Protein AF-A0A8D0G7G8-F1 (afdb_monomer_lite)

InterPro domains:
  IPR051944 BEACH domain-containing protein [PTHR46108] (2-163)

Secondary structure (DSSP, 8-state):
--------------------SS--GGG----S------SEEEESS---HHHHHHHHHH-TT--S-SSSBPPP---TT-TT-----B-SS-GGGEEEEE-TTSEEEE-HHHHHHHS-HHHHHHHHHHTT--TT--SSPEEEEE-GGGGSSSS----EEE--S---

Radius of gyration: 21.02 Å; chains: 1; bounding box: 68×46×48 Å

pLDDT: mean 84.43, std 15.7, range [35.47, 97.44]

Structure (mmCIF, N/CA/C/O backbone):
data_AF-A0A8D0G7G8-F1
#
_entry.id   AF-A0A8D0G7G8-F1
#
loop_
_atom_site.group_PDB
_atom_site.id
_atom_site.type_symbol
_atom_site.label_atom_id
_atom_site.label_alt_id
_atom_site.label_comp_id
_atom_site.label_asym_id
_atom_site.label_entity_id
_atom_site.label_seq_id
_atom_site.pdbx_PDB_ins_code
_atom_site.Cartn_x
_atom_site.Cartn_y
_atom_site.Cartn_z
_atom_site.occupancy
_atom_site.B_iso_or_equiv
_atom_site.auth_seq_id
_atom_site.auth_comp_id
_atom_site.auth_asym_id
_atom_site.auth_atom_id
_atom_site.pdbx_PDB_model_num
ATOM 1 N N . SER A 1 1 ? 40.376 -23.355 26.773 1.00 35.47 1 SER A N 1
ATOM 2 C CA . SER A 1 1 ? 39.367 -24.426 26.862 1.00 35.47 1 SER A CA 1
ATOM 3 C C . SER A 1 1 ? 37.997 -23.805 26.664 1.00 35.47 1 SER A C 1
ATOM 5 O O . SER A 1 1 ? 37.542 -23.078 27.531 1.00 35.47 1 SER A O 1
ATOM 7 N N . SER A 1 2 ? 37.371 -24.060 25.516 1.00 45.16 2 SER A N 1
ATOM 8 C CA . SER A 1 2 ? 35.910 -23.987 25.387 1.00 45.16 2 SER A CA 1
ATOM 9 C C . SER A 1 2 ? 35.389 -25.416 25.313 1.00 45.16 2 SER A C 1
ATOM 11 O O . SER A 1 2 ? 36.039 -26.263 24.695 1.00 45.16 2 SER A O 1
ATOM 13 N N . PRO A 1 3 ? 34.271 -25.693 25.988 1.00 53.19 3 PRO A N 1
ATOM 14 C CA . PRO A 1 3 ? 33.091 -26.217 25.287 1.00 53.19 3 PRO A CA 1
ATOM 15 C C . PRO A 1 3 ? 31.805 -25.575 25.858 1.00 53.19 3 PRO A C 1
ATOM 17 O O . PRO A 1 3 ? 31.758 -25.245 27.034 1.00 53.19 3 PRO A O 1
ATOM 20 N N . GLY A 1 4 ? 30.698 -25.329 25.161 1.00 47.12 4 GLY A N 1
ATOM 21 C CA . GLY A 1 4 ? 30.161 -25.738 23.864 1.00 47.12 4 GLY A CA 1
ATOM 22 C C . GLY A 1 4 ? 28.626 -25.650 24.004 1.00 47.12 4 GLY A C 1
ATOM 23 O O . GLY A 1 4 ? 28.107 -25.997 25.061 1.00 47.12 4 GLY A O 1
ATOM 24 N N . GLY A 1 5 ? 27.895 -25.146 23.001 1.00 36.78 5 GLY A N 1
ATOM 25 C CA . GLY A 1 5 ? 26.436 -24.989 23.124 1.00 36.78 5 GLY A CA 1
ATOM 26 C C . GLY A 1 5 ? 25.730 -24.258 21.980 1.00 36.78 5 GLY A C 1
ATOM 27 O O . GLY A 1 5 ? 25.006 -23.302 22.215 1.00 36.78 5 GLY A O 1
ATOM 28 N N . SER A 1 6 ? 25.992 -24.691 20.749 1.00 52.09 6 SER A N 1
ATOM 29 C CA . SER A 1 6 ? 25.086 -24.743 19.591 1.00 52.09 6 SER A CA 1
ATOM 30 C C . SER A 1 6 ? 23.755 -23.966 19.652 1.00 52.09 6 SER A C 1
ATOM 32 O O . SER A 1 6 ? 22.697 -24.544 19.889 1.00 52.09 6 SER A O 1
ATOM 34 N N . GLY A 1 7 ? 23.782 -22.686 19.286 1.00 45.28 7 GLY A N 1
ATOM 35 C CA . GLY A 1 7 ? 22.649 -22.023 18.642 1.00 45.28 7 GLY A CA 1
ATOM 36 C C . GLY A 1 7 ? 22.992 -21.857 17.169 1.00 45.28 7 GLY A C 1
ATOM 37 O O . GLY A 1 7 ? 23.981 -21.205 16.853 1.00 45.28 7 GLY A O 1
ATOM 38 N N . SER A 1 8 ? 22.237 -22.495 16.274 1.00 46.00 8 SER A N 1
ATOM 39 C CA . SER A 1 8 ? 22.369 -22.347 14.820 1.00 46.00 8 SER A CA 1
ATOM 40 C C . SER A 1 8 ? 22.555 -20.869 14.443 1.00 46.00 8 SER A C 1
ATOM 42 O O . SER A 1 8 ? 21.610 -20.084 14.508 1.00 46.00 8 SER A O 1
ATOM 44 N N . ALA A 1 9 ? 23.768 -20.504 14.026 1.00 50.97 9 ALA A N 1
ATOM 45 C CA . ALA A 1 9 ? 24.104 -19.204 13.465 1.00 50.97 9 ALA A CA 1
ATOM 46 C C . ALA A 1 9 ? 23.623 -19.126 12.010 1.00 50.97 9 ALA A C 1
ATOM 48 O O . ALA A 1 9 ? 24.411 -18.969 11.084 1.00 50.97 9 ALA A O 1
ATOM 49 N N . ASN A 1 10 ? 22.315 -19.256 11.810 1.00 45.03 10 ASN A N 1
ATOM 50 C CA . ASN A 1 10 ? 21.680 -18.743 10.612 1.00 45.03 10 ASN A CA 1
ATOM 51 C C . ASN A 1 10 ? 20.972 -17.459 11.042 1.00 45.03 10 ASN A C 1
ATOM 53 O O . ASN A 1 10 ? 19.953 -17.553 11.732 1.00 45.03 10 ASN A O 1
ATOM 57 N N . PRO A 1 11 ? 21.490 -16.262 10.701 1.00 51.47 11 PRO A N 1
ATOM 58 C CA . PRO A 1 11 ? 20.661 -15.068 10.794 1.00 51.47 11 PRO A CA 1
ATOM 59 C C . PRO A 1 11 ? 19.360 -15.361 10.034 1.00 51.47 11 PRO A C 1
ATOM 61 O O . PRO A 1 11 ? 19.430 -16.004 8.978 1.00 51.47 11 PRO A O 1
ATOM 64 N N . PRO A 1 12 ? 18.183 -14.971 10.558 1.00 54.38 12 PRO A N 1
ATOM 65 C CA . PRO A 1 12 ? 16.926 -15.235 9.876 1.00 54.38 12 PRO A CA 1
ATOM 66 C C . PRO A 1 12 ? 17.063 -14.755 8.435 1.00 54.38 12 PRO A C 1
ATOM 68 O O . PRO A 1 12 ? 17.426 -13.603 8.187 1.00 54.38 12 PRO A O 1
ATOM 71 N N . VAL A 1 13 ? 16.854 -15.669 7.485 1.00 54.56 13 VAL A N 1
ATOM 72 C CA . VAL A 1 13 ? 16.812 -15.321 6.068 1.00 54.56 13 VAL A CA 1
ATOM 73 C C . VAL A 1 13 ? 15.727 -14.264 5.951 1.00 54.56 13 VAL A C 1
ATOM 75 O O . VAL A 1 13 ? 14.552 -14.564 6.146 1.00 54.56 13 VAL A O 1
ATOM 78 N N . VAL A 1 14 ? 16.125 -13.016 5.703 1.00 59.94 14 VAL A N 1
ATOM 79 C CA . VAL A 1 14 ? 15.188 -11.905 5.545 1.00 59.94 14 VAL A CA 1
ATOM 80 C C . VAL A 1 14 ? 14.448 -12.141 4.235 1.00 59.94 14 VAL A C 1
ATOM 82 O O . VAL A 1 14 ? 14.890 -11.740 3.157 1.00 59.94 14 VAL A O 1
ATOM 85 N N . SER A 1 15 ? 13.346 -12.879 4.314 1.00 65.88 15 SER A N 1
ATOM 86 C CA . SER A 1 15 ? 12.446 -13.089 3.194 1.00 65.88 15 SER A CA 1
ATOM 87 C C . SER A 1 15 ? 11.688 -11.795 2.949 1.00 65.88 15 SER A C 1
ATOM 89 O O . SER A 1 15 ? 11.006 -11.291 3.841 1.00 65.88 15 SER A O 1
ATOM 91 N N . THR A 1 16 ? 11.793 -11.248 1.742 1.00 75.94 16 THR A N 1
ATOM 92 C CA . THR A 1 16 ? 10.942 -10.129 1.339 1.00 75.94 16 THR A CA 1
ATOM 93 C C . THR A 1 16 ? 9.514 -10.648 1.190 1.00 75.94 16 THR A C 1
ATOM 95 O O . THR A 1 16 ? 9.254 -11.498 0.337 1.00 75.94 16 THR A O 1
ATOM 98 N N . VAL A 1 17 ? 8.601 -10.157 2.025 1.00 88.06 17 VAL A N 1
ATOM 99 C CA . VAL A 1 17 ? 7.170 -10.461 1.933 1.00 88.06 17 VAL A CA 1
ATOM 100 C C . VAL A 1 17 ? 6.494 -9.335 1.162 1.00 88.06 17 VAL A C 1
ATOM 102 O O . VAL A 1 17 ? 6.757 -8.160 1.403 1.00 88.06 17 VAL A O 1
ATOM 105 N N . TYR A 1 18 ? 5.638 -9.694 0.214 1.00 91.69 18 TYR A N 1
ATOM 106 C CA . TYR A 1 18 ? 4.808 -8.751 -0.523 1.00 91.69 18 TYR A CA 1
ATOM 107 C C . TYR A 1 18 ? 3.450 -9.390 -0.802 1.00 91.69 18 TYR A C 1
ATOM 109 O O . TYR A 1 18 ? 3.308 -10.613 -0.784 1.00 91.69 18 TYR A O 1
ATOM 117 N N . ALA A 1 19 ? 2.464 -8.551 -1.088 1.00 92.25 19 ALA A N 1
ATOM 118 C CA . ALA A 1 19 ? 1.135 -8.964 -1.506 1.00 92.25 19 ALA A CA 1
ATOM 119 C C . ALA A 1 19 ? 0.693 -8.119 -2.704 1.00 92.25 19 ALA A C 1
ATOM 121 O O . ALA A 1 19 ? 1.270 -7.067 -2.986 1.00 92.25 19 ALA A O 1
ATOM 122 N N . TYR A 1 20 ? -0.339 -8.584 -3.402 1.00 92.25 20 TYR A N 1
ATOM 123 C CA . TYR A 1 20 ? -1.018 -7.803 -4.428 1.00 92.25 20 TYR A CA 1
ATOM 124 C C . TYR A 1 20 ? -2.315 -7.244 -3.861 1.00 92.25 20 TYR A C 1
ATOM 126 O O . TYR A 1 20 ? -3.086 -7.972 -3.241 1.00 92.25 20 TYR A O 1
ATOM 134 N N . VAL A 1 21 ? -2.569 -5.965 -4.123 1.00 90.50 21 VAL A N 1
ATOM 135 C CA . VAL A 1 21 ? -3.888 -5.358 -3.944 1.00 90.50 21 VAL A CA 1
ATOM 136 C C . VAL A 1 21 ? -4.468 -5.156 -5.340 1.00 90.50 21 VAL A C 1
ATOM 138 O O . VAL A 1 21 ? -3.887 -4.437 -6.151 1.00 90.50 21 VAL A O 1
ATOM 141 N N . GLY A 1 22 ? -5.576 -5.832 -5.641 1.00 88.25 22 GLY A N 1
ATOM 142 C CA . GLY A 1 22 ? -6.141 -5.900 -6.991 1.00 88.25 22 GLY A CA 1
ATOM 143 C C . GLY A 1 22 ? -5.714 -7.165 -7.742 1.00 88.25 22 GLY A C 1
ATOM 144 O O . GLY A 1 22 ? -5.566 -8.227 -7.145 1.00 88.25 22 GLY A O 1
ATOM 145 N N . THR A 1 23 ? -5.559 -7.071 -9.066 1.00 87.38 23 THR A N 1
ATOM 146 C CA . THR A 1 23 ? -5.263 -8.230 -9.930 1.00 87.38 23 THR A CA 1
ATOM 147 C C . THR A 1 23 ? -3.752 -8.426 -10.117 1.00 87.38 23 THR A C 1
ATOM 149 O O . THR A 1 23 ? -3.094 -7.528 -10.647 1.00 87.38 23 THR A O 1
ATOM 152 N N . PRO A 1 24 ? -3.181 -9.588 -9.744 1.00 88.25 24 PRO A N 1
ATOM 153 C CA . PRO A 1 24 ? -1.776 -9.896 -10.004 1.00 88.25 24 PRO A CA 1
ATOM 154 C C . PRO A 1 24 ? -1.445 -9.908 -11.508 1.00 88.25 24 PRO A C 1
ATOM 156 O O . PRO A 1 24 ? -2.282 -10.337 -12.306 1.00 88.25 24 PRO A O 1
ATOM 159 N N . PRO A 1 25 ? -0.212 -9.552 -11.925 1.00 84.62 25 PRO A N 1
ATOM 160 C CA . PRO A 1 25 ? 0.173 -9.504 -13.341 1.00 84.62 25 PRO A CA 1
ATOM 161 C C . PRO A 1 25 ? -0.081 -10.804 -14.111 1.00 84.62 25 PRO A C 1
ATOM 163 O O . PRO A 1 25 ? -0.562 -10.763 -15.239 1.00 84.62 25 PRO A O 1
ATOM 166 N N . ALA A 1 26 ? 0.177 -11.956 -13.484 1.00 87.31 26 ALA A N 1
ATOM 167 C CA . ALA A 1 26 ? -0.019 -13.274 -14.095 1.00 87.31 26 ALA A CA 1
ATOM 168 C C . ALA A 1 26 ? -1.496 -13.625 -14.359 1.00 87.31 26 ALA A C 1
ATOM 170 O O . ALA A 1 26 ? -1.783 -14.518 -15.148 1.00 87.31 26 ALA A O 1
ATOM 171 N N . GLN A 1 27 ? -2.429 -12.941 -13.694 1.00 88.38 27 GLN A N 1
ATOM 172 C CA . GLN A 1 27 ? -3.873 -13.169 -13.802 1.00 88.38 27 GLN A CA 1
ATOM 173 C C . GLN A 1 27 ? -4.580 -12.024 -14.538 1.00 88.38 27 GLN A C 1
ATOM 175 O O . GLN A 1 27 ? -5.807 -11.989 -14.601 1.00 88.38 27 GLN A O 1
ATOM 180 N N . ARG A 1 28 ? -3.823 -11.066 -15.085 1.00 83.94 28 ARG A N 1
ATOM 181 C CA . ARG A 1 28 ? -4.386 -9.887 -15.738 1.00 83.94 28 ARG A CA 1
ATOM 182 C C . ARG A 1 28 ? -5.129 -10.281 -17.015 1.00 83.94 28 ARG A C 1
ATOM 184 O O . ARG A 1 28 ? -4.554 -10.904 -17.900 1.00 83.94 28 ARG A O 1
ATOM 191 N N . GLN A 1 29 ? -6.383 -9.851 -17.115 1.00 84.50 29 GLN A N 1
ATOM 192 C CA . GLN A 1 29 ? -7.236 -9.994 -18.296 1.00 84.50 29 GLN A CA 1
ATOM 193 C C . GLN A 1 29 ? -7.800 -8.627 -18.696 1.00 84.50 29 GLN A C 1
ATOM 195 O O . GLN A 1 29 ? -7.893 -7.720 -17.864 1.00 84.50 29 GLN A O 1
ATOM 200 N N . LEU A 1 30 ? -8.161 -8.464 -19.971 1.00 84.12 30 LEU A N 1
ATOM 201 C CA . LEU A 1 30 ? -8.867 -7.267 -20.428 1.00 84.12 30 LEU A CA 1
ATOM 202 C C . LEU A 1 30 ? -10.272 -7.243 -19.814 1.00 84.12 30 LEU A C 1
ATOM 204 O O . LEU A 1 30 ? -10.994 -8.235 -19.864 1.00 84.12 30 LEU A O 1
ATOM 208 N N . SER A 1 31 ? -10.650 -6.109 -19.232 1.00 82.69 31 SER A N 1
ATOM 209 C CA . SER A 1 31 ? -11.955 -5.904 -18.608 1.00 82.69 31 SER A CA 1
ATOM 210 C C . SER A 1 31 ? -12.385 -4.454 -18.784 1.00 82.69 31 SER A C 1
ATOM 212 O O . SER A 1 31 ? -11.553 -3.550 -18.719 1.00 82.69 31 SER A O 1
ATOM 214 N N . SER A 1 32 ? -13.683 -4.228 -18.990 1.00 85.12 32 SER A N 1
ATOM 215 C CA . SER A 1 32 ? -14.284 -2.889 -18.956 1.00 85.12 32 SER A CA 1
ATOM 216 C C . SER A 1 32 ? -14.485 -2.370 -17.527 1.00 85.12 32 SER A C 1
ATOM 218 O O . SER A 1 32 ? -14.827 -1.203 -17.337 1.00 85.12 32 SER A O 1
ATOM 220 N N . LEU A 1 33 ? -14.279 -3.220 -16.513 1.00 81.50 33 LEU A N 1
ATOM 221 C CA . LEU A 1 33 ? -14.403 -2.842 -15.113 1.00 81.50 33 LEU A CA 1
ATOM 222 C C . LEU A 1 33 ? -13.235 -1.942 -14.700 1.00 81.50 33 LEU A C 1
ATOM 224 O O . LEU A 1 33 ? -12.076 -2.355 -14.695 1.00 81.50 33 LEU A O 1
ATOM 228 N N . VAL A 1 34 ? -13.563 -0.716 -14.299 1.00 77.31 34 VAL A N 1
ATOM 229 C CA . VAL A 1 34 ? -12.600 0.223 -13.725 1.00 77.31 34 VAL A CA 1
ATOM 230 C C . VAL A 1 34 ? -12.531 -0.012 -12.223 1.00 77.31 34 VAL A C 1
ATOM 232 O O . VAL A 1 34 ? -13.476 0.278 -11.492 1.00 77.31 34 VAL A O 1
ATOM 235 N N . TRP A 1 35 ? -11.396 -0.520 -11.753 1.00 75.50 35 TRP A N 1
ATOM 236 C CA . TRP A 1 35 ? -11.127 -0.644 -10.326 1.00 75.50 35 TRP A CA 1
ATOM 237 C C . TRP A 1 35 ? -10.442 0.621 -9.801 1.00 75.50 35 TRP A C 1
ATOM 239 O O . TRP A 1 35 ? -9.507 1.137 -10.415 1.00 75.50 35 TRP A O 1
ATOM 249 N N . ARG A 1 36 ? -10.913 1.129 -8.658 1.00 80.06 36 ARG A N 1
ATOM 250 C CA . ARG A 1 36 ? -10.329 2.283 -7.966 1.00 80.06 36 ARG A CA 1
ATOM 251 C C . ARG A 1 36 ? -10.003 1.885 -6.535 1.00 80.06 36 ARG A C 1
ATOM 253 O O . ARG A 1 36 ? -10.871 1.386 -5.825 1.00 80.06 36 ARG A O 1
ATOM 260 N N . LEU A 1 37 ? -8.764 2.131 -6.121 1.00 79.56 37 LEU A N 1
ATOM 261 C CA . LEU A 1 37 ? -8.331 1.917 -4.746 1.00 79.56 37 LEU A CA 1
ATOM 262 C C . LEU A 1 37 ? -8.674 3.150 -3.902 1.00 79.56 37 LEU A C 1
ATOM 264 O O . LEU A 1 37 ? -8.147 4.235 -4.157 1.00 79.56 37 LEU A O 1
ATOM 268 N N . GLY A 1 38 ? -9.555 2.987 -2.916 1.00 86.88 38 GLY A N 1
ATOM 269 C CA . GLY A 1 38 ? -9.747 3.974 -1.849 1.00 86.88 38 GLY A CA 1
ATOM 270 C C . GLY A 1 38 ? -8.650 3.882 -0.776 1.00 86.88 38 GLY A C 1
ATOM 271 O O . GLY A 1 38 ? -7.741 3.054 -0.901 1.00 86.88 38 GLY A O 1
ATOM 272 N N . PRO A 1 39 ? -8.727 4.695 0.295 1.00 90.69 39 PRO A N 1
ATOM 273 C CA . PRO A 1 39 ? -7.973 4.462 1.527 1.00 90.69 39 PRO A CA 1
ATOM 274 C C . PRO A 1 39 ? -7.935 2.981 1.906 1.00 90.69 39 PRO A C 1
ATOM 276 O O . PRO A 1 39 ? -8.980 2.339 1.992 1.00 90.69 39 PRO A O 1
ATOM 279 N N . THR A 1 40 ? -6.738 2.422 2.069 1.00 92.56 40 THR A N 1
ATOM 280 C CA . THR A 1 40 ? -6.571 0.990 2.354 1.00 92.56 40 THR A CA 1
ATOM 281 C C . THR A 1 40 ? -5.569 0.781 3.467 1.00 92.56 40 THR A C 1
ATOM 283 O O . THR A 1 40 ? -4.417 1.202 3.356 1.00 92.56 40 THR A O 1
ATOM 286 N N . HIS A 1 41 ? -5.990 0.073 4.508 1.00 93.81 41 HIS A N 1
ATOM 287 C CA . HIS A 1 41 ? -5.180 -0.198 5.687 1.00 93.81 41 HIS A CA 1
ATOM 288 C C . HIS A 1 41 ? -5.055 -1.699 5.909 1.00 93.81 41 HIS A C 1
ATOM 290 O O . HIS A 1 41 ? -5.987 -2.455 5.637 1.00 93.81 41 HIS A O 1
ATOM 296 N N . PHE A 1 42 ? -3.910 -2.123 6.431 1.00 93.94 42 PHE A N 1
ATOM 297 C CA . PHE A 1 42 ? -3.730 -3.471 6.957 1.00 93.94 42 PHE A CA 1
ATOM 298 C C . PHE A 1 42 ? -3.433 -3.382 8.444 1.00 93.94 42 PHE A C 1
ATOM 300 O O . PHE A 1 42 ? -2.526 -2.653 8.856 1.00 93.94 42 PHE A O 1
ATOM 307 N N . LEU A 1 43 ? -4.242 -4.098 9.221 1.00 94.62 43 LEU A N 1
ATOM 308 C CA . LEU A 1 43 ? -4.213 -4.094 10.673 1.00 94.62 43 LEU A CA 1
ATOM 309 C C . LEU A 1 43 ? -3.841 -5.497 11.156 1.00 94.62 43 LEU A C 1
ATOM 311 O O . LEU A 1 43 ? -4.505 -6.474 10.813 1.00 94.62 43 LEU A O 1
ATOM 315 N N . GLU A 1 44 ? -2.801 -5.595 11.976 1.00 93.38 44 GLU A N 1
ATOM 316 C CA . GLU A 1 44 ? -2.345 -6.829 12.634 1.00 93.38 44 GLU A CA 1
ATOM 317 C C . GLU A 1 44 ? -3.151 -7.130 13.912 1.00 93.38 44 GLU A C 1
ATOM 319 O O . GLU A 1 44 ? -2.631 -7.630 14.915 1.00 93.38 44 GLU A O 1
ATOM 324 N N . GLU A 1 45 ? -4.438 -6.793 13.888 1.00 91.19 45 GLU A N 1
ATOM 325 C CA . GLU A 1 45 ? -5.365 -6.966 14.995 1.00 91.19 45 GLU A CA 1
ATOM 326 C C . GLU A 1 45 ? -6.779 -7.238 14.483 1.00 91.19 45 GLU A C 1
ATOM 328 O O . GLU A 1 45 ? -7.232 -6.674 13.484 1.00 91.19 45 GLU A O 1
ATOM 333 N N . VAL A 1 46 ? -7.488 -8.109 15.198 1.00 93.56 46 VAL A N 1
ATOM 334 C CA . VAL A 1 46 ? -8.909 -8.351 14.961 1.00 93.56 46 VAL A CA 1
ATOM 335 C C . VAL A 1 46 ? -9.701 -7.232 15.625 1.00 93.56 46 VAL A C 1
ATOM 337 O O . VAL A 1 46 ? -9.713 -7.116 16.848 1.00 93.56 46 VAL A O 1
ATOM 340 N N . LEU A 1 47 ? -10.381 -6.419 14.818 1.00 92.94 47 LEU A N 1
ATOM 341 C CA . LEU A 1 47 ? -11.179 -5.314 15.337 1.00 92.94 47 LEU A CA 1
ATOM 342 C C . LEU A 1 47 ? -12.453 -5.811 16.041 1.00 92.94 47 LEU A C 1
ATOM 344 O O . LEU A 1 47 ? -13.191 -6.620 15.468 1.00 92.94 47 LEU A O 1
ATOM 348 N N . PRO A 1 48 ? -12.779 -5.280 17.233 1.00 93.44 48 PRO A N 1
ATOM 349 C CA . PRO A 1 48 ? -14.090 -5.464 17.845 1.00 93.44 48 PRO A CA 1
ATOM 350 C C . PRO A 1 48 ? -15.220 -4.934 16.952 1.00 93.44 48 PRO A C 1
ATOM 352 O O . PRO A 1 48 ? -15.030 -4.000 16.171 1.00 93.44 48 PRO A O 1
ATOM 355 N N . VAL A 1 49 ? -16.432 -5.469 17.129 1.00 94.62 49 VAL A N 1
ATOM 356 C CA . VAL A 1 49 ? -17.630 -5.059 16.364 1.00 94.62 49 VAL A CA 1
ATOM 357 C C . VAL A 1 49 ? -17.891 -3.551 16.464 1.00 94.62 49 VAL A C 1
ATOM 359 O O . VAL A 1 49 ? -18.253 -2.915 15.472 1.00 94.62 49 VAL A O 1
ATOM 362 N N . SER A 1 50 ? -17.666 -2.959 17.640 1.00 91.12 50 SER A N 1
ATOM 363 C CA . SER A 1 50 ? -17.764 -1.512 17.848 1.00 91.12 50 SER A CA 1
ATOM 364 C C . SER A 1 50 ? -16.765 -0.743 16.983 1.00 91.12 50 SER A C 1
ATOM 366 O O . SER A 1 50 ? -17.165 0.181 16.284 1.00 91.12 50 SER A O 1
ATOM 368 N N . SER A 1 51 ? -15.497 -1.160 16.949 1.00 92.56 51 SER A N 1
ATOM 369 C CA . SER A 1 51 ? -14.470 -0.518 16.124 1.00 92.56 51 SER A CA 1
ATOM 370 C C . SER A 1 51 ? -14.758 -0.643 14.633 1.00 92.56 51 SER A C 1
ATOM 372 O O . SER A 1 51 ? -14.600 0.334 13.908 1.00 92.56 51 SER A O 1
ATOM 374 N N . VAL A 1 52 ? -15.244 -1.798 14.169 1.00 93.81 52 VAL A N 1
ATOM 375 C CA . VAL A 1 52 ? -15.683 -1.973 12.771 1.00 93.81 52 VAL A CA 1
ATOM 376 C C . VAL A 1 52 ? -16.823 -1.010 12.432 1.00 93.81 52 VAL A C 1
ATOM 378 O O . VAL A 1 52 ? -16.811 -0.393 11.367 1.00 93.81 52 VAL A O 1
ATOM 381 N N . SER A 1 53 ? -17.774 -0.835 13.354 1.00 93.31 53 SER A N 1
ATOM 382 C CA . SER A 1 53 ? -18.895 0.096 13.182 1.00 93.31 53 SER A CA 1
ATOM 383 C C . SER A 1 53 ? -18.403 1.544 13.108 1.00 93.31 53 SER A C 1
ATOM 385 O O . SER A 1 53 ? -18.807 2.279 12.212 1.00 93.31 53 SER A O 1
ATOM 387 N N . THR A 1 54 ? -17.458 1.928 13.969 1.00 92.81 54 THR A N 1
ATOM 388 C CA . THR A 1 54 ? -16.808 3.243 13.920 1.00 92.81 54 THR A CA 1
ATOM 389 C C . THR A 1 54 ? -16.059 3.459 12.603 1.00 92.81 54 THR A C 1
ATOM 391 O O . THR A 1 54 ? -16.217 4.506 11.986 1.00 92.81 54 THR A O 1
ATOM 394 N N . VAL A 1 55 ? -15.280 2.478 12.122 1.00 92.75 55 VAL A N 1
ATOM 395 C CA . VAL A 1 55 ? -14.585 2.572 10.820 1.00 92.75 55 VAL A CA 1
ATOM 396 C C . VAL A 1 55 ? -15.580 2.775 9.678 1.00 92.75 55 VAL A C 1
ATOM 398 O O . VAL A 1 55 ? -15.333 3.590 8.791 1.00 92.75 55 VAL A O 1
ATOM 401 N N . TYR A 1 56 ? -16.716 2.076 9.709 1.00 92.19 56 TYR A N 1
ATOM 402 C CA . TYR A 1 56 ? -17.779 2.263 8.726 1.00 92.19 56 TYR A CA 1
ATOM 403 C C . TYR A 1 56 ? -18.377 3.679 8.782 1.00 92.19 56 TYR A C 1
ATOM 405 O O . TYR A 1 56 ? -18.537 4.316 7.741 1.00 92.19 56 TYR A O 1
ATOM 413 N N . GLU A 1 57 ? -18.654 4.200 9.982 1.00 92.38 57 GLU A N 1
ATOM 414 C CA . GLU A 1 57 ? -19.197 5.552 10.181 1.00 92.38 57 GLU A CA 1
ATOM 415 C C . GLU A 1 57 ? -18.216 6.666 9.759 1.00 92.38 57 GLU A C 1
ATOM 417 O O . GLU A 1 57 ? -18.659 7.720 9.304 1.00 92.38 57 GLU A O 1
ATOM 422 N N . LEU A 1 58 ? -16.896 6.434 9.822 1.00 91.50 58 LEU A N 1
ATOM 423 C CA . LEU A 1 58 ? -15.885 7.372 9.303 1.00 91.50 58 LEU A CA 1
ATOM 424 C C . LEU A 1 58 ? -15.967 7.563 7.780 1.00 91.50 58 LEU A C 1
ATOM 426 O O . LEU A 1 58 ? -15.542 8.596 7.254 1.00 91.50 58 LEU A O 1
ATOM 430 N N . GLY A 1 59 ? -16.533 6.583 7.076 1.00 9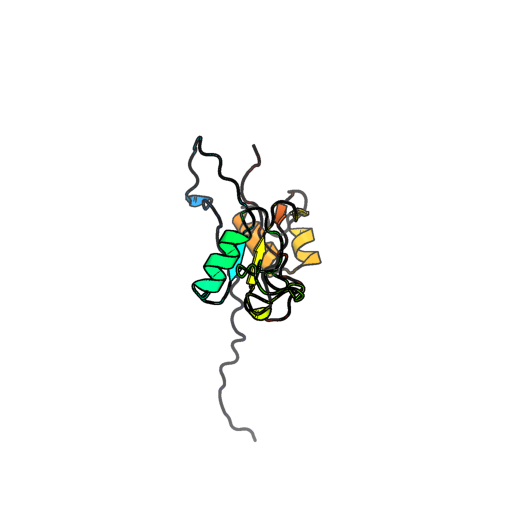0.06 59 GLY A N 1
ATOM 431 C CA . GLY A 1 59 ? -16.795 6.648 5.649 1.00 90.06 59 GLY A CA 1
ATOM 432 C C . GLY A 1 59 ? -15.548 6.531 4.758 1.00 90.06 59 GLY A C 1
ATOM 433 O O . GLY A 1 59 ? -14.405 6.485 5.216 1.00 90.06 59 GLY A O 1
ATOM 434 N N . PRO A 1 60 ? -15.754 6.503 3.430 1.00 86.94 60 PRO A N 1
ATOM 435 C CA . PRO A 1 60 ? -14.707 6.185 2.453 1.00 86.94 60 PRO A CA 1
ATOM 436 C C . PRO A 1 60 ? -13.649 7.285 2.269 1.00 86.94 60 PRO A C 1
ATOM 438 O O . PRO A 1 60 ? -12.635 7.051 1.617 1.00 86.94 60 PRO A O 1
ATOM 441 N N . ASN A 1 61 ? -13.881 8.482 2.817 1.00 88.12 61 ASN A N 1
ATOM 442 C CA . ASN A 1 61 ? -12.974 9.629 2.709 1.00 88.12 61 ASN A CA 1
ATOM 443 C C . ASN A 1 61 ? -12.061 9.786 3.933 1.00 88.12 61 ASN A C 1
ATOM 445 O O . ASN A 1 61 ? -11.300 10.751 4.009 1.00 88.12 61 ASN A O 1
ATOM 449 N N . TYR A 1 62 ? -12.137 8.872 4.903 1.00 89.81 62 TYR A N 1
ATOM 450 C CA . TYR A 1 62 ? -11.256 8.900 6.059 1.00 89.81 62 TYR A CA 1
ATOM 451 C C . TYR A 1 62 ? -9.796 8.669 5.645 1.00 89.81 62 TYR A C 1
ATOM 453 O O . TYR A 1 62 ? -9.458 7.661 5.026 1.00 89.81 62 TYR A O 1
ATOM 461 N N . VAL A 1 63 ? -8.923 9.611 6.009 1.00 88.50 63 VAL A N 1
ATOM 462 C CA . VAL A 1 63 ? -7.483 9.584 5.688 1.00 88.50 63 VAL A CA 1
ATOM 463 C C . VAL A 1 63 ? -6.579 9.546 6.925 1.00 88.50 63 VAL A C 1
ATOM 465 O O . VAL A 1 63 ? -5.374 9.780 6.833 1.00 88.50 63 VAL A O 1
ATOM 468 N N . GLY A 1 64 ? -7.150 9.268 8.099 1.00 90.44 64 GLY A N 1
ATOM 469 C CA . GLY A 1 64 ? -6.406 9.198 9.356 1.00 90.44 64 GLY A CA 1
ATOM 470 C C . GLY A 1 64 ? -5.748 7.838 9.616 1.00 90.44 64 GLY A C 1
ATOM 471 O O . GLY A 1 64 ? -5.910 6.867 8.879 1.00 90.44 64 GLY A O 1
ATOM 472 N N . SER A 1 65 ? -4.981 7.764 10.699 1.00 92.19 65 SER A N 1
ATOM 473 C CA . SER A 1 65 ? -4.244 6.570 11.140 1.00 92.19 65 SER A CA 1
ATOM 474 C C . SER A 1 65 ? -4.967 5.762 12.224 1.00 92.19 65 SER A C 1
ATOM 476 O O . SER A 1 65 ? -4.349 4.927 12.880 1.00 92.19 65 SER A O 1
ATOM 478 N N . PHE A 1 66 ? -6.250 6.045 12.463 1.00 94.81 66 PHE A N 1
ATOM 479 C CA . PHE A 1 66 ? -7.042 5.503 13.571 1.00 94.81 66 PHE A CA 1
ATOM 480 C C . PHE A 1 66 ? -6.546 5.873 14.980 1.00 94.81 66 PHE A C 1
ATOM 482 O O . PHE A 1 66 ? -7.100 5.383 15.955 1.00 94.81 66 PHE A O 1
ATOM 489 N N . GLN A 1 67 ? -5.567 6.777 15.105 1.00 94.56 67 GLN A N 1
ATOM 490 C CA . GLN A 1 67 ? -5.011 7.204 16.401 1.00 94.56 67 GLN A CA 1
ATOM 491 C C . GLN A 1 67 ? -5.766 8.371 17.049 1.00 94.56 67 GLN A C 1
ATOM 493 O O . GLN A 1 67 ? -5.624 8.622 18.240 1.00 94.56 67 GLN A O 1
ATOM 498 N N . ALA A 1 68 ? -6.558 9.100 16.262 1.00 93.38 68 ALA A N 1
ATOM 499 C CA . ALA A 1 68 ? -7.305 10.264 16.725 1.00 93.38 68 ALA A CA 1
ATOM 500 C C . ALA A 1 68 ? -8.710 10.300 16.107 1.00 93.38 68 ALA A C 1
ATOM 502 O O . ALA A 1 68 ? -9.067 11.204 15.351 1.00 93.38 68 ALA A O 1
ATOM 503 N N . VAL A 1 69 ? -9.487 9.248 16.358 1.00 93.00 69 VAL A N 1
ATOM 504 C CA . VAL A 1 69 ? -10.855 9.098 15.853 1.00 93.00 69 VAL A CA 1
ATOM 505 C C . VAL A 1 69 ? -11.825 9.833 16.771 1.00 93.00 69 VAL A C 1
ATOM 507 O O . VAL A 1 69 ? -11.852 9.582 17.972 1.00 93.00 69 VAL A O 1
ATOM 510 N N . TYR A 1 70 ? -12.648 10.711 16.201 1.00 87.31 70 TYR A N 1
ATOM 511 C CA . TYR A 1 70 ? -13.742 11.361 16.918 1.00 87.31 70 TYR A CA 1
ATOM 512 C C . TYR A 1 70 ? -15.016 10.544 16.730 1.00 87.31 70 TYR A C 1
ATOM 514 O O . TYR A 1 70 ? -15.500 10.408 15.607 1.00 87.31 70 TYR A O 1
ATOM 522 N N . ILE A 1 71 ? -15.556 10.004 17.822 1.00 79.50 71 ILE A N 1
ATOM 523 C CA . ILE A 1 71 ? -16.835 9.290 17.805 1.00 79.50 71 ILE A CA 1
ATOM 524 C C . ILE A 1 71 ? -17.940 10.279 18.192 1.00 79.50 71 ILE A C 1
ATOM 526 O O . ILE A 1 71 ? -17.874 10.855 19.282 1.00 79.50 71 ILE A O 1
ATOM 530 N N . PRO A 1 72 ? -18.959 10.497 17.342 1.00 65.94 72 PRO A N 1
ATOM 531 C CA . PRO A 1 72 ? -20.129 11.275 17.725 1.00 65.94 72 PRO A CA 1
ATOM 532 C C . PRO A 1 72 ? -20.843 10.590 18.895 1.00 65.94 72 PRO A C 1
ATOM 534 O O . PRO A 1 72 ? -21.255 9.434 18.790 1.00 65.94 72 PRO A O 1
ATOM 537 N N . CYS A 1 73 ? -21.003 11.291 20.018 1.00 61.81 73 CYS A N 1
ATOM 538 C CA . CYS A 1 73 ? -21.795 10.777 21.130 1.00 61.81 73 CYS A CA 1
ATOM 539 C C . CYS A 1 73 ? -23.269 10.703 20.686 1.00 61.81 73 CYS A C 1
ATOM 541 O O . CYS A 1 73 ? -23.878 11.734 20.403 1.00 61.81 73 CYS A O 1
ATOM 543 N N . LYS A 1 74 ? -23.840 9.494 20.576 1.00 60.28 74 LYS A N 1
ATOM 544 C CA . LYS A 1 74 ? -25.251 9.287 20.180 1.00 60.28 74 LYS A CA 1
ATOM 545 C C . LYS A 1 74 ? -26.253 9.700 21.269 1.00 60.28 74 LYS A C 1
ATOM 547 O O . LYS A 1 74 ? -27.445 9.782 20.982 1.00 60.28 74 LYS A O 1
ATOM 552 N N . ASP A 1 75 ? -25.788 10.018 22.477 1.00 57.16 75 ASP A N 1
ATOM 553 C CA . ASP A 1 75 ? -26.641 10.452 23.579 1.00 57.16 75 ASP A CA 1
ATOM 554 C C . ASP A 1 75 ? -26.790 11.977 23.603 1.00 57.16 75 ASP A C 1
ATOM 556 O O . ASP A 1 75 ? -26.002 12.716 24.194 1.00 57.16 75 ASP A O 1
ATOM 560 N N . SER A 1 76 ? -27.879 12.452 23.000 1.00 50.00 76 SER A N 1
ATOM 561 C CA . SER A 1 76 ? -28.316 13.852 22.947 1.00 50.00 76 SER A CA 1
ATOM 562 C C . SER A 1 76 ? -28.755 14.441 24.305 1.00 50.00 76 SER A C 1
ATOM 564 O O . SER A 1 76 ? -29.632 15.301 24.352 1.00 50.00 76 SER A O 1
ATOM 566 N N . LYS A 1 77 ? -28.192 13.967 25.425 1.00 53.91 77 LYS A N 1
ATOM 567 C CA . LYS A 1 77 ? -28.462 14.468 26.787 1.00 53.91 77 LYS A CA 1
ATOM 568 C C . LYS A 1 77 ? -27.209 14.784 27.608 1.00 53.91 77 LYS A C 1
ATOM 570 O O . LYS A 1 77 ? -27.350 15.267 28.728 1.00 53.91 77 LYS A O 1
ATOM 575 N N . SER A 1 78 ? -26.003 14.546 27.088 1.00 54.31 78 SER A N 1
ATOM 576 C CA . SER A 1 78 ? -24.769 14.950 27.772 1.00 54.31 78 SER A CA 1
ATOM 577 C C . SER A 1 78 ? -24.357 16.345 27.290 1.00 54.31 78 SER A C 1
ATOM 579 O O . SER A 1 78 ? -23.585 16.492 26.341 1.00 54.31 78 SER A O 1
ATOM 581 N N . GLU A 1 79 ? -24.910 17.391 27.902 1.00 50.12 79 GLU A N 1
ATOM 582 C CA . GLU A 1 79 ? -24.366 18.735 27.713 1.00 50.12 79 GLU A CA 1
ATOM 583 C C . GLU A 1 79 ? -22.955 18.796 28.319 1.00 50.12 79 GLU A C 1
ATOM 585 O O . GLU A 1 79 ? -22.772 18.556 29.511 1.00 50.12 79 GLU A O 1
ATOM 590 N N . GLY A 1 80 ? -21.948 19.101 27.495 1.00 56.25 80 GLY A N 1
ATOM 591 C CA . GLY A 1 80 ? -20.670 19.637 27.979 1.00 56.25 80 GLY A CA 1
ATOM 592 C C . GLY A 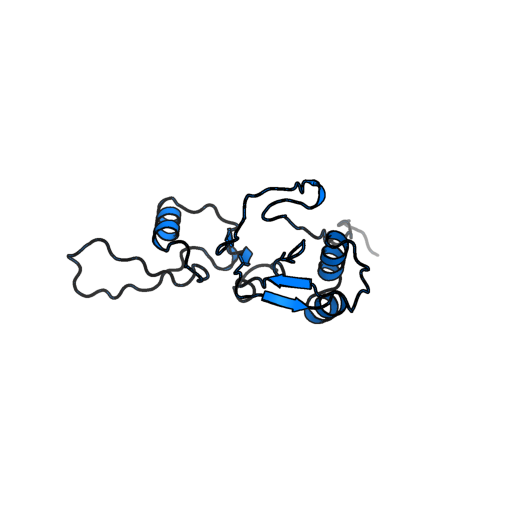1 80 ? -19.405 18.793 27.797 1.00 56.25 80 GLY A C 1
ATOM 593 O O . GLY A 1 80 ? -18.327 19.308 28.083 1.00 56.25 80 GLY A O 1
ATOM 594 N N . VAL A 1 81 ? -19.465 17.555 27.294 1.00 58.56 81 VAL A N 1
ATOM 595 C CA . VAL A 1 81 ? -18.237 16.787 27.006 1.00 58.56 81 VAL A CA 1
ATOM 596 C C . VAL A 1 81 ? -17.839 16.997 25.547 1.00 58.56 81 VAL A C 1
ATOM 598 O O . VAL A 1 81 ? -18.497 16.498 24.635 1.00 58.56 81 VAL A O 1
ATOM 601 N N . SER A 1 82 ? -16.762 17.753 25.311 1.00 62.06 82 SER A N 1
ATOM 602 C CA . SER A 1 82 ? -16.133 17.794 23.991 1.00 62.06 82 SER A CA 1
ATOM 603 C C . SER A 1 82 ? -15.640 16.384 23.642 1.00 62.06 82 SER A C 1
ATOM 605 O O . SER A 1 82 ? -15.002 15.742 24.480 1.00 62.06 82 SER A O 1
ATOM 607 N N . PRO A 1 83 ? -15.936 15.858 22.440 1.00 70.44 83 PRO A N 1
ATOM 608 C CA . PRO A 1 83 ? -15.474 14.529 22.076 1.00 70.44 83 PRO A CA 1
ATOM 609 C C . PRO A 1 83 ? -13.947 14.554 22.022 1.00 70.44 83 PRO A C 1
ATOM 611 O O . PRO A 1 83 ? -13.357 15.250 21.193 1.00 70.44 83 PRO A O 1
ATOM 614 N N . SER A 1 84 ? -13.301 13.831 22.934 1.00 80.19 84 SER A N 1
ATOM 615 C CA . SER A 1 84 ? -11.867 13.597 22.863 1.00 80.19 84 SER A CA 1
ATOM 616 C C . SER A 1 84 ? -11.586 12.573 21.760 1.00 80.19 84 SER A C 1
ATOM 618 O O . SER A 1 84 ? -12.354 11.621 21.583 1.00 80.19 84 SER A O 1
ATOM 620 N N . PRO A 1 85 ? -10.509 12.757 20.984 1.00 88.62 85 PRO A N 1
ATOM 621 C CA . PRO A 1 85 ? -10.104 11.752 20.021 1.00 88.62 85 PRO A CA 1
ATOM 622 C C . PRO A 1 85 ? -9.677 10.479 20.755 1.00 88.62 85 PRO A C 1
ATOM 624 O O . PRO A 1 85 ? -9.022 10.544 21.797 1.00 88.62 85 PRO A O 1
ATOM 627 N N . ILE A 1 86 ? -10.015 9.325 20.187 1.00 91.06 86 ILE A N 1
ATOM 628 C CA . ILE A 1 86 ?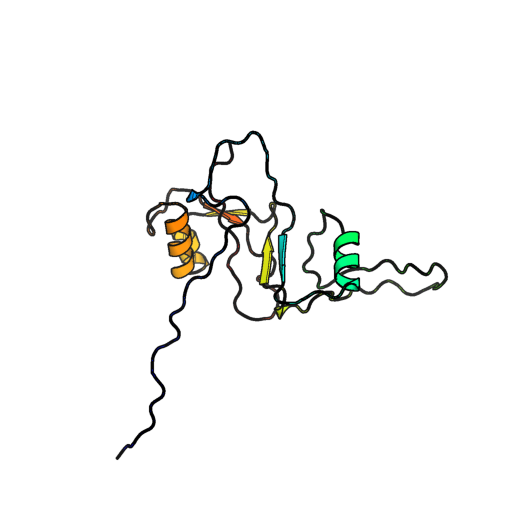 -9.578 8.024 20.692 1.00 91.06 86 ILE A CA 1
ATOM 629 C C . ILE A 1 86 ? -8.644 7.331 19.699 1.00 91.06 86 ILE A C 1
ATOM 631 O O . ILE A 1 86 ? -8.789 7.477 18.480 1.00 91.06 86 ILE A O 1
ATOM 635 N N . ALA A 1 87 ? -7.725 6.523 20.225 1.00 93.44 87 ALA A N 1
ATOM 636 C CA . ALA A 1 87 ? -7.011 5.534 19.435 1.00 93.44 87 ALA A CA 1
ATOM 637 C C . ALA A 1 87 ? -7.909 4.302 19.277 1.00 93.44 87 ALA A C 1
ATOM 639 O O . ALA A 1 87 ? -8.199 3.597 20.241 1.00 93.44 87 ALA A O 1
ATOM 640 N N . LEU A 1 88 ? -8.392 4.075 18.060 1.00 94.12 88 LEU A N 1
ATOM 641 C CA . LEU A 1 88 ? -9.268 2.953 17.733 1.00 94.12 88 LEU A CA 1
ATOM 642 C C . LEU A 1 88 ? -8.486 1.643 17.551 1.00 94.12 88 LEU A C 1
ATOM 644 O O . LEU A 1 88 ? -9.057 0.564 17.688 1.00 94.12 88 LEU A O 1
ATOM 648 N N . VAL A 1 89 ? -7.197 1.758 17.218 1.00 94.31 89 VAL A N 1
ATOM 649 C CA . VAL A 1 89 ? -6.254 0.657 16.990 1.00 94.31 89 VAL A CA 1
ATOM 650 C C . VAL A 1 89 ? -4.898 1.080 17.565 1.00 94.31 89 VAL A C 1
ATOM 652 O O . VAL A 1 89 ? -4.493 2.206 17.276 1.00 94.31 89 VAL A O 1
ATOM 655 N N . PRO A 1 90 ? -4.176 0.243 18.331 1.00 93.94 90 PRO A N 1
ATOM 656 C CA . PRO A 1 90 ? -2.820 0.548 18.779 1.00 93.94 90 PRO A CA 1
ATOM 657 C C . PRO A 1 90 ? -1.888 0.829 17.595 1.00 93.94 90 PRO A C 1
ATOM 659 O O . PRO A 1 90 ? -1.973 0.170 16.554 1.00 93.94 90 PRO A O 1
ATOM 662 N N . GLU A 1 91 ? -0.981 1.794 17.745 1.00 94.69 91 GLU A N 1
ATOM 663 C CA . GLU A 1 91 ? -0.071 2.220 16.676 1.00 94.69 91 GLU A CA 1
ATOM 664 C C . GLU A 1 91 ? 0.701 1.049 16.063 1.00 94.69 91 GLU A C 1
ATOM 666 O O . GLU A 1 91 ? 0.741 0.888 14.839 1.00 94.69 91 GLU A O 1
ATOM 671 N N . GLU A 1 92 ? 1.266 0.180 16.900 1.00 94.62 92 GLU A N 1
ATOM 672 C CA . GLU A 1 92 ? 2.079 -0.958 16.486 1.00 94.62 92 GLU A CA 1
ATOM 673 C C . GLU A 1 92 ? 1.303 -1.961 15.624 1.00 94.62 92 GLU A C 1
ATOM 675 O O . GLU A 1 92 ? 1.912 -2.663 14.817 1.00 94.62 92 GLU A O 1
ATOM 680 N N . LYS A 1 93 ? -0.032 -1.971 15.727 1.00 94.62 93 LYS A N 1
ATOM 681 C CA . LYS A 1 93 ? -0.928 -2.854 14.972 1.00 94.62 93 LYS A CA 1
ATOM 682 C C . LYS A 1 93 ? -1.328 -2.306 13.605 1.00 94.62 93 LYS A C 1
ATOM 684 O O . LYS A 1 93 ? -1.905 -3.046 12.814 1.00 94.62 93 LYS A O 1
ATOM 689 N N . VAL A 1 94 ? -1.002 -1.055 13.273 1.00 95.06 94 VAL A N 1
ATOM 690 C CA . VAL A 1 94 ? -1.302 -0.459 11.957 1.00 95.06 94 VAL A CA 1
ATOM 691 C C . VAL A 1 94 ? -0.134 -0.660 10.987 1.00 95.06 94 VAL A C 1
ATOM 693 O O . VAL A 1 94 ? 0.690 0.232 10.799 1.00 95.06 94 VAL A O 1
ATOM 696 N N . SER A 1 95 ? -0.030 -1.823 10.342 1.00 93.50 95 SER A N 1
ATOM 697 C CA . SER A 1 95 ? 1.122 -2.179 9.491 1.00 93.50 95 SER A CA 1
ATOM 698 C C . SER A 1 95 ? 1.331 -1.227 8.318 1.00 93.50 95 SER A C 1
ATOM 700 O O . SER A 1 95 ? 2.463 -0.810 8.044 1.00 93.50 95 SER A O 1
ATOM 702 N N . PHE A 1 96 ? 0.251 -0.886 7.610 1.00 95.00 96 PHE A N 1
ATOM 703 C CA . PHE A 1 96 ? 0.290 0.134 6.574 1.00 95.00 96 PHE A CA 1
ATOM 704 C C . PHE A 1 96 ? -1.036 0.867 6.383 1.00 95.00 96 PHE A C 1
ATOM 706 O O . PHE A 1 96 ? -2.106 0.316 6.634 1.00 95.00 96 PHE A O 1
ATOM 713 N N . GLY A 1 97 ? -0.938 2.090 5.861 1.00 95.19 97 GLY A N 1
ATOM 714 C CA . GLY A 1 97 ? -2.035 2.832 5.241 1.00 95.19 97 GLY A CA 1
ATOM 715 C C . GLY A 1 97 ? -1.601 3.338 3.865 1.00 95.19 97 GLY A C 1
ATOM 716 O O . GLY A 1 97 ? -0.518 3.909 3.722 1.00 95.19 97 GLY A O 1
ATOM 717 N N . LEU A 1 98 ? -2.412 3.081 2.840 1.00 94.56 98 LEU A N 1
ATOM 718 C CA . LEU A 1 98 ? -2.153 3.454 1.452 1.00 94.56 98 LEU A CA 1
ATOM 719 C C . LEU A 1 98 ? -3.220 4.434 0.970 1.00 94.56 98 LEU A C 1
ATOM 721 O O . LEU A 1 98 ? -4.419 4.159 1.050 1.00 94.56 98 LEU A O 1
ATOM 725 N N . TYR A 1 99 ? -2.763 5.556 0.414 1.00 92.06 99 TYR A N 1
ATOM 726 C CA . TYR A 1 99 ? -3.615 6.625 -0.100 1.00 92.06 99 TYR A CA 1
ATOM 727 C C . TYR A 1 99 ? -3.161 7.052 -1.486 1.00 92.06 99 TYR A C 1
ATOM 729 O O . TYR A 1 99 ? -1.986 7.360 -1.678 1.00 92.06 99 TYR A O 1
ATOM 737 N N . ALA A 1 100 ? -4.099 7.166 -2.428 1.00 87.38 100 ALA A N 1
ATOM 738 C CA . ALA A 1 100 ? -3.811 7.555 -3.812 1.00 87.38 100 ALA A CA 1
ATOM 739 C C . ALA A 1 100 ? -3.085 8.911 -3.937 1.00 87.38 100 ALA A C 1
ATOM 741 O O . ALA A 1 100 ? -2.320 9.116 -4.876 1.00 87.38 100 ALA A O 1
ATOM 742 N N . LEU A 1 101 ? -3.295 9.819 -2.977 1.00 87.62 101 LEU A N 1
ATOM 743 C CA . LEU A 1 101 ? -2.652 11.136 -2.944 1.00 87.62 101 LEU A CA 1
ATOM 744 C C . LEU A 1 101 ? -1.206 11.098 -2.426 1.00 87.62 101 LEU A C 1
ATOM 746 O O . LEU A 1 101 ? -0.444 12.025 -2.681 1.00 87.62 101 LEU A O 1
ATOM 750 N N . SER A 1 102 ? -0.801 10.034 -1.727 1.00 91.81 102 SER A N 1
ATOM 751 C CA . SER A 1 102 ? 0.555 9.877 -1.188 1.00 91.81 102 SER A CA 1
ATOM 752 C C . SER A 1 102 ? 1.451 9.115 -2.170 1.00 91.81 102 SER A C 1
ATOM 754 O O . SER A 1 102 ? 2.040 8.089 -1.834 1.00 91.81 102 SER A O 1
ATOM 756 N N . VAL A 1 103 ? 1.515 9.583 -3.421 1.00 93.62 103 VAL A N 1
ATOM 757 C CA . VAL A 1 103 ? 2.262 8.927 -4.504 1.00 93.62 103 VAL A CA 1
ATOM 758 C C . VAL A 1 103 ? 3.481 9.743 -4.930 1.00 93.62 103 VAL A C 1
ATOM 760 O O . VAL A 1 103 ? 3.395 10.949 -5.154 1.00 93.62 103 VAL A O 1
ATOM 763 N N . SER A 1 104 ? 4.616 9.074 -5.124 1.00 95.69 104 SER A N 1
ATOM 764 C CA . SER A 1 104 ? 5.791 9.644 -5.790 1.00 95.69 104 SER A CA 1
ATOM 765 C C . SER A 1 104 ? 6.190 8.838 -7.022 1.00 95.69 104 SER A C 1
ATOM 767 O O . SER A 1 104 ? 5.791 7.690 -7.207 1.00 95.69 104 SER A O 1
ATOM 769 N N . SER A 1 105 ? 6.970 9.466 -7.900 1.00 96.00 105 SER A N 1
ATOM 770 C CA . SER A 1 105 ? 7.543 8.840 -9.090 1.00 96.00 105 SER A CA 1
ATOM 771 C C . SER A 1 105 ? 9.050 8.708 -8.880 1.00 96.00 105 SER A C 1
ATOM 773 O O . SER A 1 105 ? 9.752 9.716 -8.851 1.00 96.00 105 SER A O 1
ATOM 775 N N . LEU A 1 106 ? 9.547 7.485 -8.703 1.00 96.56 106 LEU A N 1
ATOM 776 C CA . LEU A 1 106 ? 10.950 7.194 -8.389 1.00 96.56 106 LEU A CA 1
ATOM 777 C C . LEU A 1 106 ? 11.517 6.170 -9.370 1.00 96.56 106 LEU A C 1
ATOM 779 O O . LEU A 1 106 ? 10.781 5.366 -9.919 1.00 96.56 106 LEU A O 1
ATOM 783 N N . THR A 1 107 ? 12.830 6.136 -9.562 1.00 97.00 107 THR A N 1
ATOM 784 C CA . THR A 1 107 ? 13.483 5.030 -10.280 1.00 97.00 107 THR A CA 1
ATOM 785 C C . THR A 1 107 ? 13.817 3.894 -9.312 1.00 97.00 107 THR A C 1
ATOM 787 O O . THR A 1 107 ? 13.934 4.120 -8.103 1.00 97.00 107 THR A O 1
ATOM 790 N N . VAL A 1 108 ? 14.048 2.674 -9.813 1.00 97.12 108 VAL A N 1
ATOM 791 C CA . VAL A 1 108 ? 14.517 1.547 -8.977 1.00 97.12 108 VAL A CA 1
ATOM 792 C C . VAL A 1 108 ? 15.816 1.913 -8.246 1.00 97.12 108 VAL A C 1
ATOM 794 O O . VAL A 1 108 ? 15.962 1.645 -7.049 1.00 97.12 108 VAL A O 1
ATOM 797 N N . ALA A 1 109 ? 16.751 2.578 -8.932 1.00 97.44 109 ALA A N 1
ATOM 798 C CA . ALA A 1 109 ? 17.977 3.077 -8.318 1.00 97.44 109 ALA A CA 1
ATOM 799 C C . ALA A 1 109 ? 17.719 4.108 -7.204 1.00 97.44 109 ALA A C 1
ATOM 801 O O . ALA A 1 109 ? 18.384 4.055 -6.165 1.00 97.44 109 ALA A O 1
ATOM 802 N N . ARG A 1 110 ? 16.736 5.007 -7.363 1.00 97.38 110 ARG A N 1
ATOM 803 C CA . ARG A 1 110 ? 16.367 5.963 -6.310 1.00 97.38 110 ARG A CA 1
ATOM 804 C C . ARG A 1 110 ? 15.703 5.276 -5.118 1.00 97.38 110 ARG A C 1
ATOM 806 O O . ARG A 1 110 ? 16.075 5.592 -3.991 1.00 97.38 110 ARG A O 1
ATOM 813 N N . ILE A 1 111 ? 14.807 4.313 -5.348 1.00 97.12 111 ILE A N 1
ATOM 814 C CA . ILE A 1 111 ? 14.186 3.504 -4.283 1.00 97.12 111 ILE A CA 1
ATOM 815 C C . ILE A 1 111 ? 15.267 2.787 -3.470 1.00 97.12 111 ILE A C 1
ATOM 817 O O . ILE A 1 111 ? 15.257 2.856 -2.246 1.00 97.12 111 ILE A O 1
ATOM 821 N N . ARG A 1 112 ? 16.259 2.180 -4.133 1.00 96.56 112 ARG A N 1
ATOM 822 C CA . ARG A 1 112 ? 17.397 1.548 -3.448 1.00 96.56 112 ARG A CA 1
ATOM 823 C C . ARG A 1 112 ? 18.172 2.512 -2.560 1.00 96.56 112 ARG A C 1
ATOM 825 O O . ARG A 1 112 ? 18.603 2.115 -1.484 1.00 96.56 112 ARG A O 1
ATOM 832 N N . LYS A 1 113 ? 18.399 3.736 -3.045 1.00 96.44 113 LYS A N 1
ATOM 833 C CA . LYS A 1 113 ? 19.175 4.759 -2.337 1.00 96.44 113 LYS A CA 1
ATOM 834 C C . LYS A 1 113 ? 18.428 5.324 -1.126 1.00 96.44 113 LYS A C 1
ATOM 836 O O . LYS A 1 113 ? 19.072 5.629 -0.134 1.00 96.44 113 LYS A O 1
ATOM 841 N N . VAL A 1 114 ? 17.114 5.520 -1.239 1.00 95.38 114 VAL A N 1
ATOM 842 C CA . VAL A 1 114 ? 16.292 6.166 -0.200 1.00 95.38 114 VAL A CA 1
ATOM 843 C C . VAL A 1 114 ? 15.770 5.164 0.829 1.00 95.38 114 VAL A C 1
ATOM 845 O O . VAL A 1 114 ? 15.687 5.505 2.001 1.00 95.38 114 VAL A O 1
ATOM 848 N N . TYR A 1 115 ? 15.436 3.946 0.399 1.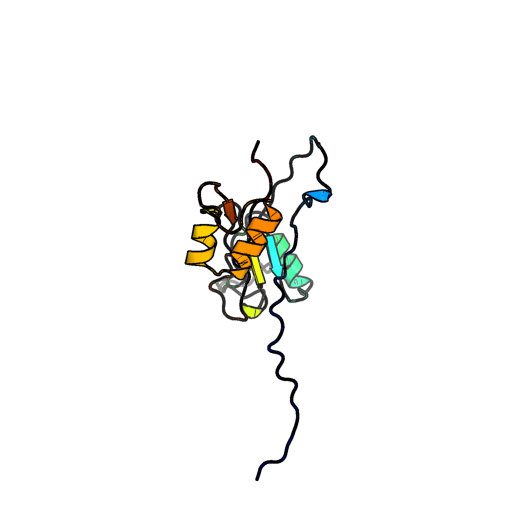00 93.56 115 TYR A N 1
ATOM 849 C CA . TYR A 1 115 ? 14.868 2.911 1.259 1.00 93.56 115 TYR A CA 1
ATOM 850 C C . TYR A 1 115 ? 15.889 1.809 1.536 1.00 93.56 115 TYR A C 1
ATOM 852 O O . TYR A 1 115 ? 16.644 1.892 2.498 1.00 93.56 115 TYR A O 1
ATOM 860 N N . ASN A 1 116 ? 15.934 0.766 0.704 1.00 93.56 116 ASN A N 1
ATOM 861 C CA . ASN A 1 116 ? 16.913 -0.306 0.838 1.00 93.56 116 ASN A CA 1
ATOM 862 C C . ASN A 1 116 ? 17.051 -1.136 -0.451 1.00 93.56 116 ASN A C 1
ATOM 864 O O . ASN A 1 116 ? 16.241 -1.077 -1.384 1.00 93.56 116 ASN A O 1
ATOM 868 N N . LYS A 1 117 ? 18.110 -1.952 -0.498 1.00 94.38 117 LYS A N 1
ATOM 869 C CA . LYS A 1 117 ? 18.421 -2.827 -1.637 1.00 94.38 117 LYS A CA 1
ATOM 870 C C . LYS A 1 117 ? 17.401 -3.956 -1.824 1.00 94.38 117 LYS A C 1
ATOM 872 O O . LYS A 1 117 ? 17.122 -4.290 -2.976 1.00 94.38 117 LYS A O 1
ATOM 877 N N . LEU A 1 118 ? 16.866 -4.531 -0.747 1.00 93.62 118 LEU A N 1
ATOM 878 C CA . LEU A 1 118 ? 15.960 -5.684 -0.808 1.00 93.62 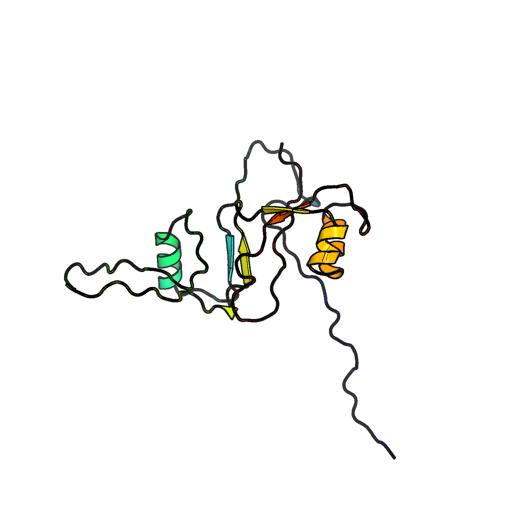118 LEU A CA 1
ATOM 879 C C . LEU A 1 118 ? 14.636 -5.311 -1.486 1.00 93.62 118 LEU A C 1
ATOM 881 O O . LEU A 1 118 ? 14.291 -5.913 -2.503 1.00 93.62 118 LEU A O 1
ATOM 885 N N . ASP A 1 119 ? 13.982 -4.248 -1.023 1.00 94.00 119 ASP A N 1
ATOM 886 C CA . ASP A 1 119 ? 12.711 -3.770 -1.572 1.00 94.00 119 ASP A CA 1
ATOM 887 C C . ASP A 1 119 ? 12.867 -3.278 -3.008 1.00 94.00 119 ASP A C 1
ATOM 889 O O . ASP A 1 119 ? 12.062 -3.618 -3.874 1.00 94.00 119 ASP A O 1
ATOM 893 N N . SER A 1 120 ? 13.958 -2.562 -3.316 1.00 95.75 120 SER A N 1
ATOM 894 C CA . SER A 1 120 ? 14.229 -2.136 -4.697 1.00 95.75 120 SER A CA 1
ATOM 895 C C . SER A 1 120 ? 14.330 -3.320 -5.665 1.00 95.75 120 SER A C 1
ATOM 897 O O . SER A 1 120 ? 13.836 -3.253 -6.789 1.00 95.75 120 SER A O 1
ATOM 899 N N . LYS A 1 121 ? 14.947 -4.428 -5.228 1.00 95.44 121 LYS A N 1
ATOM 900 C CA . LYS A 1 121 ? 15.095 -5.641 -6.035 1.00 95.44 121 LYS A CA 1
ATOM 901 C C . LYS A 1 121 ? 13.759 -6.373 -6.173 1.00 95.44 121 LYS A C 1
ATOM 903 O O . LYS A 1 121 ? 13.465 -6.868 -7.259 1.00 95.44 121 LYS A O 1
ATOM 908 N N . ALA A 1 122 ? 12.962 -6.430 -5.105 1.00 94.38 122 ALA A N 1
ATOM 909 C CA . ALA A 1 122 ? 11.634 -7.034 -5.134 1.00 94.38 122 ALA A CA 1
ATOM 910 C C . ALA A 1 122 ? 10.692 -6.280 -6.085 1.00 94.38 122 ALA A C 1
ATOM 912 O O . ALA A 1 122 ? 10.079 -6.907 -6.944 1.00 94.38 122 ALA A O 1
ATOM 913 N N . ILE A 1 123 ? 10.663 -4.946 -6.016 1.00 94.75 123 ILE A N 1
ATOM 914 C CA . ILE A 1 123 ? 9.877 -4.100 -6.927 1.00 94.75 123 ILE A CA 1
ATOM 915 C C . ILE A 1 123 ? 10.334 -4.282 -8.377 1.00 94.75 123 ILE A C 1
ATOM 917 O O . ILE A 1 123 ? 9.504 -4.530 -9.248 1.00 94.75 123 ILE A O 1
ATOM 921 N N . ALA A 1 124 ? 11.644 -4.224 -8.645 1.00 94.69 124 ALA A N 1
ATOM 922 C CA . ALA A 1 124 ? 12.172 -4.407 -9.999 1.00 94.69 124 ALA A CA 1
ATOM 923 C C . ALA A 1 124 ? 11.758 -5.756 -10.607 1.00 94.69 124 ALA A C 1
ATOM 925 O O . ALA A 1 124 ? 11.365 -5.816 -11.771 1.00 94.69 124 ALA A O 1
ATOM 926 N N . LYS A 1 125 ? 11.775 -6.823 -9.793 1.00 93.25 125 LYS A N 1
ATOM 927 C CA . LYS A 1 125 ? 11.313 -8.153 -10.201 1.00 93.25 125 LYS A CA 1
ATOM 928 C C . LYS A 1 125 ? 9.834 -8.146 -10.600 1.00 93.25 125 LYS A C 1
ATOM 930 O O . LYS A 1 125 ? 9.508 -8.724 -11.630 1.00 93.25 125 LYS A O 1
ATOM 935 N N . GLN A 1 126 ? 8.962 -7.491 -9.829 1.00 91.94 126 GLN A N 1
ATOM 936 C CA . GLN A 1 126 ? 7.527 -7.430 -10.151 1.00 91.94 126 GLN A CA 1
ATOM 937 C C . GLN A 1 126 ? 7.212 -6.582 -11.384 1.00 91.94 126 GLN A C 1
ATOM 939 O O . GLN A 1 126 ? 6.235 -6.842 -12.078 1.00 91.94 126 GLN A O 1
ATOM 944 N N . LEU A 1 127 ? 8.051 -5.589 -11.675 1.00 91.62 127 LEU A N 1
ATOM 945 C CA . LEU A 1 127 ? 7.923 -4.738 -12.857 1.00 91.62 127 LEU A CA 1
ATOM 946 C C . LEU A 1 127 ? 8.629 -5.307 -14.097 1.00 91.62 127 LEU A C 1
ATOM 948 O O . LEU A 1 127 ? 8.590 -4.672 -15.145 1.00 91.62 127 LEU A O 1
ATOM 952 N N . ALA A 1 128 ? 9.276 -6.473 -13.988 1.00 92.31 128 ALA A N 1
ATOM 953 C CA . ALA A 1 128 ? 10.087 -7.076 -15.048 1.00 92.31 128 ALA A CA 1
ATOM 954 C C . ALA A 1 128 ? 11.172 -6.130 -15.613 1.00 92.31 128 ALA A C 1
ATOM 956 O O . ALA A 1 128 ? 11.480 -6.157 -16.803 1.00 92.31 128 ALA A O 1
ATOM 957 N N . VAL A 1 129 ? 11.779 -5.309 -14.748 1.00 92.62 129 VAL A N 1
ATOM 958 C CA . VAL A 1 129 ? 12.884 -4.402 -15.102 1.00 92.62 129 VAL A CA 1
ATOM 959 C C . VAL A 1 129 ? 14.190 -4.823 -14.434 1.00 92.62 129 VAL A C 1
ATOM 961 O O . VAL A 1 129 ? 14.210 -5.572 -13.452 1.00 92.62 129 VAL A O 1
ATOM 964 N N . SER A 1 130 ? 15.312 -4.312 -14.946 1.00 94.62 130 SER A N 1
ATOM 965 C CA . SER A 1 130 ? 16.616 -4.519 -14.316 1.00 94.62 130 SER A CA 1
ATOM 966 C C . SER A 1 130 ? 16.621 -3.978 -12.887 1.00 94.62 130 SER A C 1
ATOM 968 O O . SER A 1 130 ? 16.157 -2.872 -12.609 1.00 94.62 130 SER A O 1
ATOM 970 N N . SER A 1 131 ? 17.238 -4.719 -11.967 1.00 91.88 131 SER A N 1
ATOM 971 C CA . SER A 1 131 ? 17.436 -4.225 -10.606 1.00 91.88 131 SER A CA 1
ATOM 972 C C . SER A 1 131 ? 18.346 -3.000 -10.560 1.00 91.88 131 SER A C 1
ATOM 974 O O . SER A 1 131 ? 18.299 -2.308 -9.553 1.00 91.88 131 SER A O 1
ATOM 976 N N . HIS A 1 132 ? 19.120 -2.706 -11.613 1.00 90.69 132 HIS A N 1
ATOM 977 C CA . HIS A 1 132 ? 19.985 -1.527 -11.760 1.00 90.69 132 HIS A CA 1
ATOM 978 C C . HIS A 1 132 ? 19.331 -0.373 -12.538 1.00 90.69 132 HIS A C 1
ATOM 980 O O . HIS A 1 132 ? 19.979 0.644 -12.767 1.00 90.69 132 HIS A O 1
ATOM 986 N N . GLU A 1 133 ? 18.061 -0.516 -12.917 1.00 91.06 133 GLU A N 1
ATOM 987 C CA . GLU A 1 133 ? 17.358 0.446 -13.760 1.00 91.06 133 GLU A CA 1
ATOM 988 C C . GLU A 1 133 ? 17.254 1.844 -13.123 1.00 91.06 133 GLU A C 1
ATOM 990 O O . GLU A 1 133 ? 16.973 1.991 -11.925 1.00 91.06 133 GLU A O 1
ATOM 995 N N . ASN A 1 134 ? 17.480 2.882 -13.935 1.00 95.44 134 ASN A N 1
ATOM 996 C CA . ASN A 1 134 ? 17.478 4.280 -13.488 1.00 95.44 134 ASN A CA 1
ATOM 997 C C . ASN A 1 134 ? 16.754 5.255 -14.438 1.00 95.44 134 ASN A C 1
ATOM 999 O O . ASN A 1 134 ? 16.853 6.462 -14.242 1.00 95.44 134 ASN A O 1
ATOM 1003 N N . ALA A 1 135 ? 16.035 4.770 -15.450 1.00 91.62 135 ALA A N 1
ATOM 1004 C CA . ALA A 1 135 ? 15.238 5.632 -16.324 1.00 91.62 135 ALA A CA 1
ATOM 1005 C C . ALA A 1 135 ? 13.736 5.430 -16.092 1.00 91.62 135 ALA A C 1
ATOM 10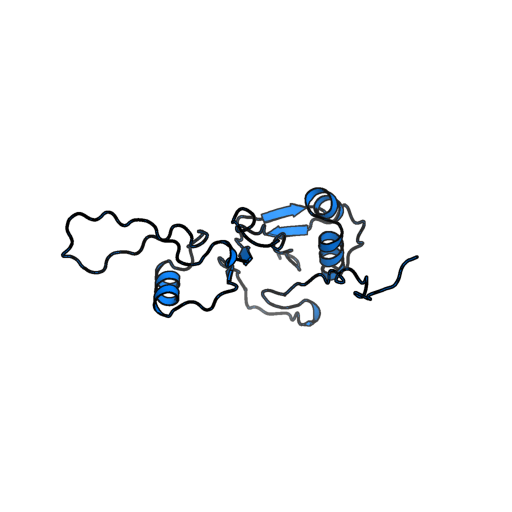07 O O . ALA A 1 135 ? 12.989 6.398 -15.964 1.00 91.62 135 ALA A O 1
ATOM 1008 N N . THR A 1 136 ? 13.301 4.174 -15.977 1.00 91.25 136 THR A N 1
ATOM 1009 C CA . THR A 1 136 ? 11.878 3.831 -15.865 1.00 91.25 136 THR A CA 1
ATOM 1010 C C . THR A 1 136 ? 11.254 4.355 -14.558 1.00 91.25 136 THR A C 1
ATOM 1012 O O . THR A 1 136 ? 11.726 3.997 -13.469 1.00 91.25 136 THR A O 1
ATOM 1015 N N . PRO A 1 137 ? 10.188 5.180 -14.624 1.00 93.62 137 PRO A N 1
ATOM 1016 C CA . PRO A 1 137 ? 9.505 5.679 -13.439 1.00 93.62 137 PRO A CA 1
ATOM 1017 C C . PRO A 1 137 ? 8.620 4.599 -12.802 1.00 93.62 137 PRO A C 1
ATOM 1019 O O . PRO A 1 137 ? 7.734 4.033 -13.435 1.00 93.62 137 PRO A O 1
ATOM 1022 N N . VAL A 1 138 ? 8.816 4.381 -11.508 1.00 95.25 138 VAL A N 1
ATOM 1023 C CA . VAL A 1 138 ? 7.971 3.584 -10.618 1.00 95.25 138 VAL A CA 1
ATOM 1024 C C . VAL A 1 138 ? 7.090 4.534 -9.819 1.00 95.25 138 VAL A C 1
ATOM 1026 O O . VAL A 1 138 ? 7.597 5.409 -9.113 1.00 95.25 138 VAL A O 1
ATOM 1029 N N . LYS A 1 139 ? 5.769 4.360 -9.900 1.00 95.31 139 LYS A N 1
ATOM 1030 C CA . LYS A 1 139 ? 4.839 5.047 -8.998 1.00 95.31 139 LYS A CA 1
ATOM 1031 C C . LYS A 1 139 ? 4.800 4.295 -7.670 1.00 95.31 139 LYS A C 1
ATOM 1033 O O . LYS A 1 139 ? 4.419 3.127 -7.643 1.00 95.31 139 LYS A O 1
ATOM 1038 N N . LEU A 1 140 ? 5.213 4.952 -6.592 1.00 95.81 140 LEU A N 1
ATOM 1039 C CA . LEU A 1 140 ? 5.247 4.392 -5.244 1.00 95.81 140 LEU A CA 1
ATOM 1040 C C . LEU A 1 140 ? 4.233 5.130 -4.369 1.00 95.81 140 LEU A C 1
ATOM 1042 O O . LEU A 1 140 ? 4.372 6.330 -4.147 1.00 95.81 140 LEU A O 1
ATOM 1046 N N . LEU A 1 141 ? 3.229 4.406 -3.880 1.00 95.44 141 LEU A N 1
ATOM 1047 C CA . LEU A 1 141 ? 2.352 4.850 -2.802 1.00 95.44 141 LEU A CA 1
ATOM 1048 C C . LEU A 1 141 ? 3.101 4.676 -1.488 1.00 95.44 141 LEU A C 1
ATOM 1050 O O . LEU A 1 141 ? 3.513 3.562 -1.171 1.00 95.44 141 LEU A O 1
ATOM 1054 N N . HIS A 1 142 ? 3.288 5.752 -0.738 1.00 95.56 142 HIS A N 1
ATOM 1055 C CA . HIS A 1 142 ? 3.999 5.706 0.531 1.00 95.56 142 HIS A CA 1
ATOM 1056 C C . HIS A 1 142 ? 3.117 5.129 1.632 1.00 95.56 142 HIS A C 1
ATOM 1058 O O . HIS A 1 142 ? 1.931 5.444 1.728 1.00 95.56 142 HIS A O 1
ATOM 1064 N N . ASN A 1 143 ? 3.717 4.308 2.491 1.00 95.69 143 ASN A N 1
ATOM 1065 C CA . ASN A 1 143 ? 3.047 3.856 3.698 1.00 95.69 143 ASN A CA 1
ATOM 1066 C C . ASN A 1 143 ? 2.865 5.031 4.674 1.00 95.69 143 ASN A C 1
ATOM 1068 O O . ASN A 1 143 ? 3.832 5.501 5.279 1.00 95.69 143 ASN A O 1
ATOM 1072 N N . SER A 1 144 ? 1.624 5.473 4.877 1.00 94.81 144 SER A N 1
ATOM 1073 C CA . SER A 1 144 ? 1.309 6.568 5.797 1.00 94.81 144 SER A CA 1
ATOM 1074 C C . SER A 1 144 ? 1.583 6.226 7.258 1.00 94.81 144 SER A C 1
ATOM 1076 O O . SER A 1 144 ? 1.809 7.129 8.053 1.00 94.81 144 SER A O 1
ATOM 1078 N N . ALA A 1 145 ? 1.574 4.941 7.622 1.00 94.50 145 ALA A N 1
ATOM 1079 C CA . ALA A 1 145 ? 1.836 4.471 8.979 1.00 94.50 145 ALA A CA 1
ATOM 1080 C C . ALA A 1 145 ? 3.337 4.420 9.316 1.00 94.50 145 ALA A C 1
ATOM 1082 O O . ALA A 1 145 ? 3.702 4.053 10.427 1.00 94.50 145 ALA A O 1
ATOM 1083 N N . GLY A 1 146 ? 4.222 4.795 8.382 1.00 92.44 146 GLY A N 1
ATOM 1084 C CA . GLY A 1 146 ? 5.676 4.714 8.565 1.00 92.44 146 GLY A CA 1
ATOM 1085 C C . GLY A 1 146 ? 6.237 5.549 9.723 1.00 92.44 146 GLY A C 1
ATOM 1086 O O . GLY A 1 146 ? 7.362 5.303 10.139 1.00 92.44 146 GLY A O 1
ATOM 1087 N N . HIS A 1 147 ? 5.470 6.513 10.239 1.00 91.94 147 HIS A N 1
ATOM 1088 C CA . HIS A 1 147 ? 5.845 7.348 11.384 1.00 91.94 147 HIS A CA 1
ATOM 1089 C C . HIS A 1 147 ? 5.280 6.850 12.726 1.00 91.94 147 HIS A C 1
ATOM 1091 O O . HIS A 1 147 ? 5.633 7.408 13.760 1.00 91.94 147 HIS A O 1
ATOM 1097 N N . LEU A 1 148 ? 4.395 5.847 12.713 1.00 93.62 148 LEU A N 1
ATOM 1098 C CA . LEU A 1 148 ? 3.806 5.279 13.926 1.00 93.62 148 LEU A CA 1
ATOM 1099 C C . LEU A 1 148 ? 4.812 4.373 14.636 1.00 93.62 148 LEU A C 1
ATOM 1101 O O . LEU A 1 148 ? 5.596 3.680 13.977 1.00 93.62 148 LEU A O 1
ATOM 1105 N N . ASN A 1 149 ? 4.732 4.311 15.964 1.00 91.38 149 ASN A N 1
ATOM 1106 C CA . ASN A 1 149 ? 5.552 3.414 16.773 1.00 91.38 149 ASN A CA 1
ATOM 1107 C C . ASN A 1 149 ? 5.285 1.943 16.414 1.00 91.38 149 ASN A C 1
ATOM 1109 O O . ASN A 1 149 ? 4.191 1.598 15.968 1.00 91.38 149 ASN A O 1
ATOM 1113 N N . GLY A 1 150 ? 6.276 1.065 16.601 1.00 87.94 150 GLY A N 1
ATOM 1114 C CA . GLY A 1 150 ? 6.124 -0.376 16.377 1.00 87.94 150 GLY A CA 1
ATOM 1115 C C . GLY A 1 150 ? 7.237 -1.017 15.539 1.00 87.94 150 GLY A C 1
ATOM 1116 O O . GLY A 1 150 ? 8.310 -0.430 15.377 1.00 87.94 150 GLY A O 1
ATOM 1117 N N . PRO A 1 151 ? 7.015 -2.250 15.041 1.00 81.06 151 PRO A N 1
ATOM 1118 C CA . PRO A 1 151 ? 8.002 -2.985 14.253 1.00 81.06 151 PRO A CA 1
ATOM 1119 C C . PRO A 1 151 ? 8.254 -2.341 12.882 1.00 81.06 151 PRO A C 1
ATOM 1121 O O . PRO A 1 151 ? 7.525 -1.455 12.436 1.00 81.06 151 PRO A O 1
ATOM 1124 N N . ALA A 1 152 ? 9.292 -2.816 12.186 1.00 81.38 152 ALA A N 1
ATOM 1125 C CA . ALA A 1 152 ? 9.612 -2.359 10.837 1.00 81.38 152 ALA A CA 1
ATOM 1126 C C . ALA A 1 152 ? 8.424 -2.573 9.880 1.00 81.38 152 ALA A C 1
ATOM 1128 O O . ALA A 1 152 ? 7.881 -3.673 9.781 1.00 81.38 152 ALA A O 1
ATOM 1129 N N . ARG A 1 153 ? 8.044 -1.515 9.156 1.00 90.12 153 ARG A N 1
ATOM 1130 C CA . ARG A 1 153 ? 6.894 -1.498 8.243 1.00 90.12 153 ARG A CA 1
ATOM 1131 C C . ARG A 1 153 ? 7.334 -1.534 6.784 1.00 90.12 153 ARG A C 1
ATOM 1133 O O . ARG A 1 153 ? 8.477 -1.230 6.449 1.00 90.12 153 ARG A O 1
ATOM 1140 N N . THR A 1 154 ? 6.395 -1.863 5.900 1.00 92.88 154 THR A N 1
ATOM 1141 C CA . THR A 1 154 ? 6.624 -1.779 4.452 1.00 92.88 154 THR A CA 1
ATOM 1142 C C . THR A 1 154 ? 6.931 -0.340 4.031 1.00 92.88 154 THR A C 1
ATOM 1144 O O . THR A 1 154 ? 6.425 0.613 4.632 1.00 92.88 154 THR A O 1
ATOM 1147 N N . ILE A 1 155 ? 7.693 -0.174 2.947 1.00 94.81 155 ILE A N 1
ATOM 1148 C CA . ILE A 1 155 ? 7.927 1.144 2.331 1.00 94.81 155 ILE A CA 1
ATOM 1149 C C . ILE A 1 155 ? 6.667 1.720 1.660 1.00 94.81 155 ILE A C 1
ATOM 1151 O O . ILE A 1 155 ? 6.637 2.899 1.303 1.00 94.81 155 ILE A O 1
ATOM 1155 N N . GLY A 1 156 ? 5.634 0.890 1.487 1.00 95.56 156 GLY A N 1
ATOM 1156 C CA . GLY A 1 156 ? 4.404 1.195 0.772 1.00 95.56 156 GLY A CA 1
ATOM 1157 C C . GLY A 1 156 ? 4.149 0.220 -0.377 1.00 95.56 156 GLY A C 1
ATOM 1158 O O . GLY A 1 156 ? 4.537 -0.946 -0.304 1.00 95.56 156 GLY A O 1
ATOM 1159 N N . ALA A 1 157 ? 3.501 0.692 -1.443 1.00 95.50 157 ALA A N 1
ATOM 1160 C CA . ALA A 1 157 ? 3.096 -0.132 -2.579 1.00 95.50 157 ALA A CA 1
ATOM 1161 C C . ALA A 1 157 ? 3.566 0.459 -3.912 1.00 95.50 157 ALA A C 1
ATOM 1163 O O . ALA A 1 157 ? 3.310 1.623 -4.217 1.00 95.50 157 ALA A O 1
ATOM 1164 N N . ALA A 1 158 ? 4.235 -0.352 -4.730 1.00 95.19 158 ALA A N 1
ATOM 1165 C CA . ALA A 1 158 ? 4.538 0.010 -6.110 1.00 95.19 158 ALA A CA 1
ATOM 1166 C C . ALA A 1 158 ? 3.324 -0.286 -6.999 1.00 95.19 158 ALA A C 1
ATOM 1168 O O . ALA A 1 158 ? 2.769 -1.384 -6.953 1.00 95.19 158 ALA A O 1
ATOM 1169 N N . LEU A 1 159 ? 2.926 0.679 -7.824 1.00 92.38 159 LEU A N 1
ATOM 1170 C CA . LEU A 1 159 ? 1.887 0.472 -8.826 1.00 92.38 159 LEU A CA 1
ATOM 1171 C C . LEU A 1 159 ? 2.435 -0.401 -9.958 1.00 92.38 159 LEU A C 1
ATOM 1173 O O . LEU A 1 159 ? 3.493 -0.106 -10.517 1.00 92.38 159 LEU A O 1
ATOM 1177 N N . ILE A 1 160 ? 1.692 -1.447 -10.312 1.00 89.12 160 ILE A N 1
ATOM 1178 C CA . ILE A 1 160 ? 2.034 -2.352 -11.408 1.00 89.12 160 ILE A CA 1
ATOM 1179 C C . ILE A 1 160 ? 0.992 -2.198 -12.515 1.00 89.12 160 ILE A C 1
ATOM 1181 O O . ILE A 1 160 ? -0.201 -2.373 -12.282 1.00 89.12 160 ILE A O 1
ATOM 1185 N N . GLY A 1 161 ? 1.457 -1.895 -13.728 1.00 81.12 161 GLY A N 1
ATOM 1186 C CA . GLY A 1 161 ? 0.614 -1.643 -14.896 1.00 81.12 161 GLY A CA 1
ATOM 1187 C C . GLY A 1 161 ? 0.706 -0.202 -15.399 1.00 81.12 161 GLY A C 1
ATOM 1188 O O . GLY A 1 161 ? 1.362 0.648 -14.801 1.00 81.12 161 GLY A O 1
ATOM 1189 N N . TYR A 1 162 ? 0.058 0.055 -16.532 1.00 62.19 162 TYR A N 1
ATOM 1190 C CA . TYR A 1 162 ? -0.021 1.381 -17.139 1.00 62.19 162 TYR A CA 1
ATOM 1191 C C . TYR A 1 162 ? -1.295 2.074 -16.654 1.00 62.19 162 TYR A C 1
ATOM 1193 O O . TYR A 1 162 ? -2.362 1.461 -16.671 1.00 62.19 162 TYR A O 1
ATOM 1201 N N . LEU A 1 163 ? -1.183 3.339 -16.243 1.00 51.38 163 LEU A N 1
ATOM 1202 C CA . LEU A 1 163 ? -2.330 4.244 -16.216 1.00 51.38 163 LEU A CA 1
ATOM 1203 C C . LEU A 1 163 ? -2.652 4.541 -17.686 1.00 51.38 163 LEU A C 1
ATOM 1205 O O . LEU A 1 163 ? -1.944 5.329 -18.310 1.00 51.38 163 LEU A O 1
ATOM 1209 N N . SER A 1 164 ? -3.607 3.813 -18.260 1.00 43.34 164 SER A N 1
ATOM 1210 C CA . SER A 1 164 ? -4.238 4.185 -19.531 1.00 43.34 164 SER A CA 1
ATOM 1211 C C . SER A 1 164 ? -5.248 5.295 -19.300 1.00 43.34 164 SER A C 1
ATOM 1213 O O . SER A 1 164 ? -6.019 5.135 -18.324 1.00 43.34 164 SER A O 1
#

Sequence (164 aa):
SSPGGSGSANPPVVSTVYAYVGTPPAQRQLSSLVWRLGPTHFLEEVLPVSSVSTVYELGPNYVGSFQAVYIPCKDSKSEGVSPSPIALVPEEKVSFGLYALSVSSLTVARIRKVYNKLDSKAIAKQLAVSSHENATPVKLLHNSAGHLNGPARTIGAALIGYLS

Foldseek 3Di:
DDDDDDDPPDDPPPDDDDDDDPDAPVRDDDDPDDDDDFKDWAFQDDADPVLVVQVVVCPRNDPDQLAFRFDPDPDPPDPDDDGGGHRRGALQGTQFIFHPVQKDWAWLCRCCVPPHLVVSQVLCVSQVHDNNTHPDIWIFTAGPSCPTDHDDHDRGDTDHDDPD

Organism: Sphenodon punctatus (NCBI:txid8508)